Protein AF-A0A6L6ZXT2-F1 (afdb_monomer_lite)

Organism: Escherichia coli (NCBI:txid562)

InterPro domains:
  IPR002745 Phosphotransferase KptA/Tpt1 [PF01885] (10-44)
  IPR042080 RNA 2'-phosphotransferase, N-terminal domain [G3DSA:1.10.10.970] (10-52)

Foldseek 3Di:
DDDDDVVLVVVVVVVCCCCQPPNVCVLDWDAPPVSDTDVVSVVVSVVVNPSD

Radius of gyration: 11.79 Å; chains: 1; bounding box: 30×23×28 Å

Sequence (52 aa):
MAKYNEKELADTSKFLSFVLRHKPEAIGIVLDREGWADIDKLILCAQKAGKR

Structure (mmCIF, N/CA/C/O backbone):
data_AF-A0A6L6ZXT2-F1
#
_entry.id   AF-A0A6L6ZXT2-F1
#
loop_
_atom_site.group_PDB
_atom_site.id
_atom_site.type_symbol
_atom_site.label_atom_id
_atom_site.label_alt_id
_atom_site.label_comp_id
_atom_site.label_asym_id
_atom_site.label_entity_id
_atom_site.label_seq_id
_atom_site.pdbx_PDB_ins_code
_atom_site.Cartn_x
_atom_site.Cartn_y
_atom_site.Cartn_z
_atom_site.occupancy
_atom_site.B_iso_or_equiv
_atom_site.auth_seq_id
_atom_site.auth_comp_id
_atom_site.auth_asym_id
_atom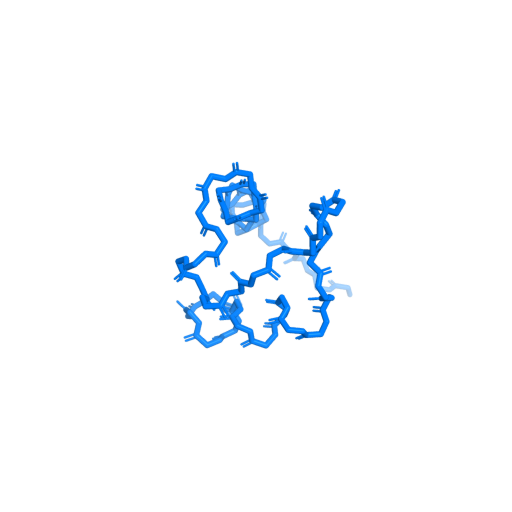_site.auth_atom_id
_atom_site.pdbx_PDB_model_num
ATOM 1 N N . MET A 1 1 ? -21.131 16.168 7.098 1.00 45.69 1 MET A N 1
ATOM 2 C CA . MET A 1 1 ? -19.695 15.930 6.831 1.00 45.69 1 MET A CA 1
ATOM 3 C C . MET A 1 1 ? -19.195 14.903 7.829 1.00 45.69 1 MET A C 1
ATOM 5 O O . MET A 1 1 ? -19.307 15.155 9.023 1.00 45.69 1 MET A O 1
ATOM 9 N N . ALA A 1 2 ? -18.752 13.733 7.365 1.00 55.75 2 ALA A N 1
ATOM 10 C CA . ALA A 1 2 ? -18.223 12.695 8.246 1.00 55.75 2 ALA A CA 1
ATOM 11 C C . ALA A 1 2 ? -16.994 13.242 8.990 1.00 55.75 2 ALA A C 1
ATOM 13 O O . ALA A 1 2 ? -16.048 13.714 8.361 1.00 55.75 2 ALA A O 1
ATOM 14 N N . LYS A 1 3 ? -17.035 13.238 10.325 1.00 60.81 3 LYS A N 1
ATOM 15 C CA . LYS A 1 3 ? -15.863 13.542 11.147 1.00 60.81 3 LYS A CA 1
ATOM 16 C C . LYS A 1 3 ? -14.935 12.336 11.067 1.00 60.81 3 LYS A C 1
ATOM 18 O O . LYS A 1 3 ? -15.220 11.305 11.668 1.00 60.81 3 LYS A O 1
ATOM 23 N N . TYR A 1 4 ? -13.864 12.456 10.293 1.00 69.81 4 TYR A N 1
ATOM 24 C CA . TYR A 1 4 ? -12.794 11.469 10.303 1.00 69.81 4 TYR A CA 1
ATOM 25 C C . TYR A 1 4 ? -12.111 11.496 11.668 1.00 69.81 4 TYR A C 1
ATO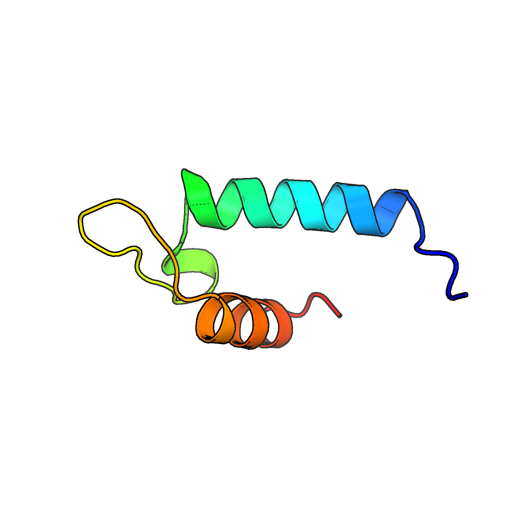M 27 O O . TYR A 1 4 ? -11.788 12.562 12.192 1.00 69.81 4 TYR A O 1
ATOM 35 N N . ASN A 1 5 ? -11.919 10.321 12.254 1.00 83.12 5 ASN A N 1
ATOM 36 C CA . ASN A 1 5 ? -11.240 10.188 13.530 1.00 83.12 5 ASN A CA 1
ATOM 37 C C . ASN A 1 5 ? -9.733 10.420 13.310 1.00 83.12 5 ASN A C 1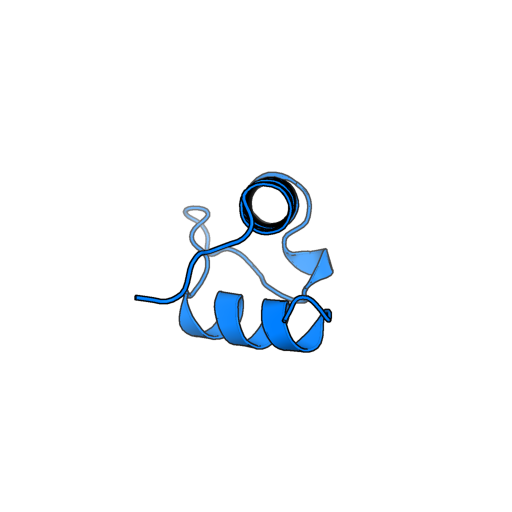
ATOM 39 O O . ASN A 1 5 ? -9.115 9.724 12.505 1.00 83.12 5 ASN A O 1
ATOM 43 N N . GLU A 1 6 ? -9.129 11.389 14.003 1.00 85.69 6 GLU A N 1
ATOM 44 C CA . GLU A 1 6 ? -7.725 11.798 13.787 1.00 85.69 6 GLU A CA 1
ATOM 45 C C . GLU A 1 6 ? -6.740 10.631 13.945 1.00 85.69 6 GLU A C 1
ATOM 47 O O . GLU A 1 6 ? -5.752 10.525 13.216 1.00 85.69 6 GLU A O 1
ATOM 52 N N . LYS A 1 7 ? -7.053 9.704 14.857 1.00 83.31 7 LYS A N 1
ATOM 53 C CA . LYS A 1 7 ? -6.279 8.480 15.072 1.00 83.31 7 LYS A CA 1
ATOM 54 C C . LYS A 1 7 ? -6.300 7.555 13.850 1.00 83.31 7 LYS A C 1
ATOM 56 O O . LYS A 1 7 ? -5.251 7.041 13.476 1.00 83.31 7 LYS A O 1
ATOM 61 N N . GLU A 1 8 ? -7.457 7.392 13.211 1.00 84.12 8 GLU A N 1
ATOM 62 C CA . GLU A 1 8 ? -7.618 6.546 12.018 1.00 84.12 8 GLU A CA 1
ATOM 63 C C . GLU A 1 8 ? -6.893 7.156 10.813 1.00 84.12 8 GLU A C 1
ATOM 65 O O . GLU A 1 8 ? -6.228 6.448 10.058 1.00 84.12 8 GLU A O 1
ATOM 70 N N . LEU A 1 9 ? -6.942 8.486 10.663 1.00 86.56 9 LEU A N 1
ATOM 71 C CA . LEU A 1 9 ? -6.185 9.196 9.627 1.00 86.56 9 LEU A CA 1
ATOM 72 C C . LEU A 1 9 ? -4.673 9.047 9.825 1.00 86.56 9 LEU A C 1
ATOM 74 O O . LEU A 1 9 ? -3.950 8.768 8.867 1.00 86.56 9 LEU A O 1
ATOM 78 N N . ALA A 1 10 ? -4.186 9.191 11.059 1.00 88.94 10 ALA A N 1
ATOM 79 C CA . ALA A 1 10 ? -2.771 9.008 11.369 1.00 88.94 10 ALA A CA 1
ATOM 80 C C . ALA A 1 10 ? -2.311 7.564 11.102 1.00 88.94 10 ALA A C 1
ATOM 82 O O . ALA A 1 10 ? -1.225 7.343 10.562 1.00 88.94 10 ALA A O 1
ATOM 83 N N . ASP A 1 11 ? -3.139 6.582 11.449 1.00 88.56 11 ASP A N 1
ATOM 84 C CA . ASP A 1 11 ? -2.858 5.162 11.245 1.00 88.56 11 ASP A CA 1
ATOM 85 C C . ASP A 1 11 ? -2.925 4.757 9.757 1.00 88.56 11 ASP A C 1
ATOM 87 O O . ASP A 1 11 ? -2.126 3.943 9.280 1.00 88.56 11 ASP A O 1
ATOM 91 N N . THR A 1 12 ? -3.818 5.388 8.992 1.00 87.69 12 THR A N 1
ATOM 92 C CA . THR A 1 12 ? -3.890 5.271 7.527 1.00 87.69 12 THR A CA 1
ATOM 93 C C . THR A 1 12 ? -2.663 5.895 6.867 1.00 87.69 12 THR A C 1
ATOM 95 O O . THR A 1 12 ? -2.027 5.262 6.029 1.00 87.69 12 THR A O 1
ATOM 98 N N . SER A 1 13 ? -2.260 7.097 7.283 1.00 88.88 13 SER A N 1
ATOM 99 C CA . SER A 1 13 ? -1.077 7.785 6.749 1.00 88.88 13 SER A CA 1
ATOM 100 C C . SER A 1 13 ? 0.219 7.002 7.003 1.00 88.88 13 SER A C 1
ATOM 102 O O . SER A 1 13 ? 1.038 6.821 6.094 1.00 88.88 13 SER A O 1
ATOM 104 N N . LYS A 1 14 ? 0.384 6.449 8.215 1.00 90.38 14 LYS A N 1
ATOM 105 C CA . LYS A 1 14 ? 1.512 5.564 8.553 1.00 90.38 14 LYS A CA 1
ATOM 106 C C . LYS A 1 14 ? 1.525 4.310 7.688 1.00 90.38 14 LYS A C 1
ATOM 108 O O . LYS A 1 14 ? 2.577 3.927 7.181 1.00 90.38 14 LYS A O 1
ATOM 113 N N . PHE A 1 15 ? 0.362 3.694 7.498 1.00 89.56 15 PHE A N 1
ATOM 114 C CA . PHE A 1 15 ? 0.225 2.509 6.663 1.00 89.56 15 PHE A CA 1
ATOM 115 C C . PHE A 1 15 ? 0.565 2.786 5.196 1.00 89.56 15 PHE A C 1
ATOM 117 O O . PHE A 1 15 ? 1.378 2.070 4.619 1.00 89.56 15 PHE A O 1
ATOM 124 N N . LEU A 1 16 ? 0.015 3.854 4.613 1.00 89.19 16 LEU A N 1
ATOM 125 C CA . LEU A 1 16 ? 0.325 4.254 3.239 1.00 89.19 16 LEU A CA 1
ATOM 126 C C . LEU A 1 16 ? 1.819 4.536 3.064 1.00 89.19 16 LEU A C 1
ATOM 128 O O . LEU A 1 16 ? 2.419 4.078 2.096 1.00 89.19 16 LEU A O 1
ATOM 132 N N . SER A 1 17 ? 2.441 5.220 4.025 1.00 90.88 17 SER A N 1
ATOM 133 C CA . SER A 1 17 ? 3.886 5.467 4.006 1.00 90.88 17 SER A CA 1
ATOM 134 C C . SER A 1 17 ? 4.691 4.165 4.058 1.00 90.88 17 SER A C 1
ATOM 136 O O . SER A 1 17 ? 5.657 4.016 3.313 1.00 90.88 17 SER A O 1
ATOM 138 N N . PHE A 1 18 ? 4.282 3.205 4.895 1.00 90.56 18 PHE A N 1
ATOM 139 C CA . PHE A 1 18 ? 4.920 1.892 4.986 1.00 90.56 18 PHE A CA 1
ATOM 140 C C . PHE A 1 18 ? 4.824 1.119 3.668 1.00 90.56 18 PHE A C 1
ATOM 142 O O . PHE A 1 18 ? 5.833 0.650 3.139 1.00 90.56 18 PHE A O 1
ATOM 149 N N . VAL A 1 19 ? 3.623 1.029 3.105 1.00 89.69 19 VAL A N 1
ATOM 150 C CA . VAL A 1 19 ? 3.379 0.280 1.873 1.00 89.69 19 VAL A CA 1
ATOM 151 C C . VAL A 1 19 ? 4.090 0.925 0.684 1.00 89.69 19 VAL A C 1
ATOM 153 O O . VAL A 1 19 ? 4.807 0.239 -0.032 1.00 89.69 19 VAL A O 1
ATOM 156 N N . LEU A 1 20 ? 3.950 2.237 0.482 1.00 87.56 20 LEU A N 1
ATOM 157 C CA . LEU A 1 20 ? 4.480 2.900 -0.714 1.00 87.56 20 LEU A CA 1
ATOM 158 C C . LEU A 1 20 ? 6.004 3.067 -0.700 1.00 87.56 20 LEU A C 1
ATOM 160 O O . LEU A 1 20 ? 6.600 3.188 -1.763 1.00 87.56 20 LEU A O 1
ATOM 164 N N . ARG A 1 21 ? 6.647 3.099 0.475 1.00 88.44 21 ARG A N 1
ATOM 165 C CA . ARG A 1 21 ? 8.095 3.376 0.577 1.00 88.44 21 ARG A CA 1
ATOM 166 C C . ARG A 1 21 ? 8.934 2.192 1.028 1.00 88.44 21 ARG A C 1
ATOM 168 O O . ARG A 1 21 ? 10.130 2.179 0.758 1.00 88.44 21 ARG A O 1
ATOM 175 N N . HIS A 1 22 ? 8.345 1.233 1.737 1.00 89.12 22 HIS A N 1
ATOM 176 C CA . HIS A 1 22 ? 9.109 0.149 2.354 1.00 89.12 22 HIS A CA 1
ATOM 177 C C . HIS A 1 22 ? 8.670 -1.229 1.884 1.00 89.12 22 HIS A C 1
ATOM 179 O O . HIS A 1 22 ? 9.527 -2.089 1.689 1.00 89.12 22 HIS A O 1
ATOM 185 N N . LYS A 1 23 ? 7.361 -1.469 1.741 1.00 88.50 23 LYS A N 1
ATOM 186 C CA . LYS A 1 23 ? 6.857 -2.823 1.494 1.00 88.50 23 LYS A CA 1
ATOM 187 C C . LYS A 1 23 ? 5.568 -2.848 0.661 1.00 88.50 23 LYS A C 1
ATOM 189 O O . LYS A 1 23 ? 4.512 -3.200 1.190 1.00 88.50 23 LYS A O 1
ATOM 194 N N . PRO A 1 24 ? 5.627 -2.510 -0.640 1.00 87.56 24 PRO A N 1
ATOM 195 C CA . PRO A 1 24 ? 4.438 -2.484 -1.502 1.00 87.56 24 PRO A CA 1
ATOM 196 C C . PRO A 1 24 ? 3.804 -3.879 -1.656 1.00 87.56 24 PRO A C 1
ATOM 198 O O . PRO A 1 24 ? 2.581 -4.035 -1.667 1.00 87.56 24 PRO A O 1
ATOM 201 N N . GLU A 1 25 ? 4.640 -4.916 -1.613 1.00 87.69 25 GLU A N 1
ATOM 202 C CA . GLU A 1 25 ? 4.262 -6.332 -1.561 1.00 87.69 25 GLU A CA 1
ATOM 203 C C . GLU A 1 25 ? 3.409 -6.721 -0.342 1.00 87.69 25 GLU A C 1
ATOM 205 O O . GLU A 1 25 ? 2.682 -7.710 -0.410 1.00 87.69 25 GLU A O 1
ATOM 210 N N . ALA A 1 26 ? 3.428 -5.946 0.754 1.00 86.50 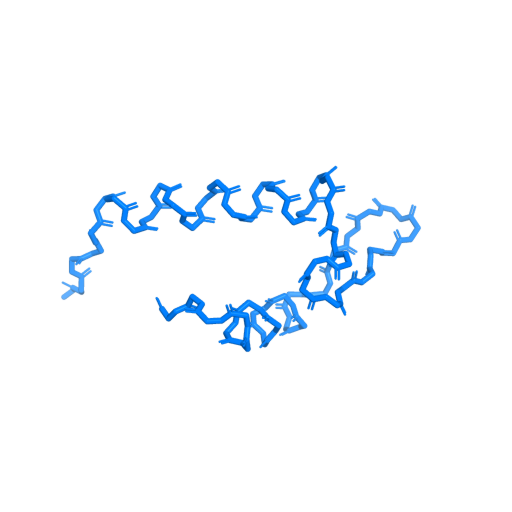26 ALA A N 1
ATOM 211 C CA . ALA A 1 26 ? 2.637 -6.241 1.953 1.00 86.50 26 ALA A CA 1
ATOM 212 C C . ALA A 1 26 ? 1.124 -6.210 1.688 1.00 86.50 26 ALA A C 1
ATOM 214 O O . ALA A 1 26 ? 0.366 -6.868 2.398 1.00 86.50 26 ALA A O 1
ATOM 215 N N . ILE A 1 27 ? 0.693 -5.471 0.661 1.00 87.56 27 ILE A N 1
ATOM 216 C CA . ILE A 1 27 ? -0.691 -5.479 0.171 1.00 87.56 27 ILE A CA 1
ATOM 217 C C . ILE A 1 27 ? -0.801 -6.042 -1.252 1.00 87.56 27 ILE A C 1
ATOM 219 O O . ILE A 1 27 ? -1.828 -5.892 -1.907 1.00 87.56 27 ILE A O 1
ATOM 223 N N . GLY A 1 28 ? 0.254 -6.690 -1.752 1.00 86.06 28 GLY A N 1
ATOM 224 C CA . GLY A 1 28 ? 0.272 -7.284 -3.088 1.00 86.06 28 GLY A CA 1
ATOM 225 C C . GLY A 1 28 ? 0.292 -6.264 -4.228 1.00 86.06 28 GLY A C 1
ATOM 226 O O . GLY A 1 28 ? -0.239 -6.550 -5.300 1.00 86.06 28 GLY A O 1
ATOM 227 N N . ILE A 1 29 ? 0.877 -5.081 -4.011 1.00 89.38 29 ILE A N 1
ATOM 228 C CA . ILE A 1 29 ? 1.094 -4.089 -5.071 1.00 89.38 29 ILE A CA 1
ATOM 229 C C . ILE A 1 29 ? 2.553 -4.093 -5.487 1.00 89.38 29 ILE A C 1
ATOM 231 O O . ILE A 1 29 ? 3.454 -4.327 -4.687 1.00 89.38 29 ILE A O 1
ATOM 235 N N . VAL A 1 30 ? 2.767 -3.810 -6.765 1.00 87.69 30 VAL A N 1
ATOM 236 C CA . VAL A 1 30 ? 4.082 -3.589 -7.348 1.00 87.69 30 VAL A CA 1
ATOM 237 C C . VAL A 1 30 ? 4.096 -2.166 -7.877 1.00 87.69 30 VAL A C 1
ATOM 239 O O . VAL A 1 30 ? 3.167 -1.762 -8.578 1.00 87.69 30 VAL A O 1
ATOM 242 N N . LEU A 1 31 ? 5.125 -1.415 -7.497 1.00 87.19 31 LEU A N 1
ATOM 243 C CA . LEU A 1 31 ? 5.365 -0.092 -8.052 1.00 87.19 31 LEU A CA 1
ATOM 244 C C . LEU A 1 31 ? 5.934 -0.240 -9.462 1.00 87.19 31 LEU A C 1
ATOM 246 O O . LEU A 1 31 ? 6.662 -1.197 -9.743 1.00 87.19 31 LEU A O 1
ATOM 250 N N . ASP A 1 32 ? 5.606 0.688 -10.352 1.00 88.25 32 ASP A N 1
ATOM 251 C CA . ASP A 1 32 ? 6.238 0.718 -11.664 1.00 88.25 32 ASP A CA 1
ATOM 252 C C . ASP A 1 32 ? 7.725 1.131 -11.556 1.00 88.25 32 ASP A C 1
ATOM 254 O O . ASP A 1 32 ? 8.258 1.361 -10.467 1.00 88.25 32 ASP A O 1
ATOM 258 N N . ARG A 1 33 ? 8.425 1.209 -12.694 1.00 88.38 33 ARG A N 1
ATOM 259 C CA . ARG A 1 33 ? 9.863 1.533 -12.728 1.00 88.38 33 ARG A CA 1
ATOM 260 C C . ARG A 1 33 ? 10.186 2.907 -12.141 1.00 88.38 33 ARG A C 1
ATOM 262 O O . ARG A 1 33 ? 11.301 3.096 -11.664 1.00 88.38 33 ARG A O 1
ATOM 269 N N . GLU A 1 34 ? 9.239 3.833 -12.174 1.00 89.50 34 GLU A N 1
ATOM 270 C CA . GLU A 1 34 ? 9.363 5.171 -11.599 1.00 89.50 34 GLU A CA 1
ATOM 271 C C . GLU A 1 34 ? 8.870 5.248 -10.144 1.00 89.50 34 GLU A C 1
ATOM 273 O O . GLU A 1 34 ? 8.983 6.294 -9.506 1.00 89.50 34 GLU A O 1
ATOM 278 N N . GLY A 1 35 ? 8.383 4.137 -9.579 1.00 85.44 35 GLY A N 1
ATOM 279 C CA . GLY A 1 35 ? 7.969 4.058 -8.181 1.00 85.44 35 GLY A CA 1
ATOM 280 C C . GLY A 1 35 ? 6.517 4.467 -7.919 1.00 85.44 35 GLY A C 1
ATOM 281 O O . GLY A 1 35 ? 6.159 4.676 -6.758 1.00 85.44 35 GLY A O 1
ATOM 282 N N . TRP A 1 36 ? 5.667 4.569 -8.944 1.00 89.44 36 TRP A N 1
ATOM 283 C CA . TRP A 1 36 ? 4.244 4.856 -8.773 1.00 89.44 36 TRP A CA 1
ATOM 284 C C . TRP A 1 36 ? 3.433 3.583 -8.554 1.00 89.44 36 TRP A C 1
ATOM 286 O O . TRP A 1 36 ? 3.684 2.520 -9.124 1.00 89.44 36 TRP A O 1
ATOM 296 N N . ALA A 1 37 ? 2.418 3.709 -7.704 1.00 88.25 37 ALA A N 1
ATOM 297 C CA . ALA A 1 37 ? 1.377 2.710 -7.540 1.00 88.25 37 ALA A CA 1
ATOM 298 C C . ALA A 1 37 ? 0.143 3.128 -8.341 1.00 88.25 37 ALA A C 1
ATOM 300 O O . ALA A 1 37 ? -0.237 4.299 -8.351 1.00 88.25 37 ALA A O 1
ATOM 301 N N . ASP A 1 38 ? -0.530 2.151 -8.935 1.00 90.00 38 ASP A N 1
ATOM 302 C CA . ASP A 1 38 ? -1.875 2.343 -9.465 1.00 90.00 38 ASP A CA 1
ATOM 303 C C . ASP A 1 38 ? -2.858 2.601 -8.307 1.00 90.00 38 ASP A C 1
ATOM 305 O O . ASP A 1 38 ? -2.925 1.814 -7.357 1.00 90.00 38 ASP A O 1
ATOM 309 N N . ILE A 1 39 ? -3.583 3.723 -8.359 1.00 89.12 39 ILE A N 1
ATOM 310 C CA . ILE A 1 39 ? -4.450 4.177 -7.259 1.00 89.12 39 ILE A CA 1
ATOM 311 C C . ILE A 1 39 ? -5.615 3.206 -7.038 1.00 89.12 39 ILE A C 1
ATOM 313 O O . ILE A 1 39 ? -5.950 2.907 -5.890 1.00 89.12 39 ILE A O 1
ATOM 317 N N . ASP A 1 40 ? -6.197 2.667 -8.108 1.00 90.12 40 ASP A N 1
ATOM 318 C CA . ASP A 1 40 ? -7.314 1.728 -8.004 1.00 90.12 40 ASP A CA 1
ATOM 319 C C . ASP A 1 40 ? -6.868 0.419 -7.340 1.00 90.12 40 ASP A C 1
ATOM 321 O O . ASP A 1 40 ? -7.526 -0.079 -6.419 1.00 90.12 40 ASP A O 1
ATOM 325 N N . LYS A 1 41 ? -5.695 -0.103 -7.721 1.00 89.25 41 LYS A N 1
ATOM 326 C CA . LYS A 1 41 ? -5.071 -1.245 -7.036 1.00 89.25 41 LYS A CA 1
ATOM 327 C C . LYS A 1 41 ? -4.719 -0.914 -5.590 1.00 89.25 41 LYS A C 1
ATOM 329 O O . LYS A 1 41 ? -4.938 -1.761 -4.727 1.00 89.25 41 LYS A O 1
ATOM 334 N N . LEU A 1 42 ? -4.217 0.291 -5.309 1.00 88.75 42 LEU A N 1
ATOM 335 C CA . LEU A 1 42 ? -3.905 0.755 -3.953 1.00 88.75 42 LEU A CA 1
ATOM 336 C C . LEU A 1 42 ? -5.116 0.687 -3.038 1.00 88.75 42 LEU A C 1
ATOM 338 O O . LEU A 1 42 ? -5.042 0.067 -1.975 1.00 88.75 42 LEU A O 1
ATOM 342 N N . ILE A 1 43 ? -6.231 1.262 -3.472 1.00 88.81 43 ILE A N 1
ATOM 343 C CA . ILE A 1 43 ? -7.472 1.277 -2.701 1.00 88.81 43 ILE A CA 1
ATOM 344 C C . ILE A 1 43 ? -8.010 -0.148 -2.541 1.00 88.81 43 ILE A C 1
ATOM 346 O O . ILE A 1 43 ? -8.278 -0.574 -1.416 1.00 88.81 43 ILE A O 1
ATOM 350 N N . LEU A 1 44 ? -8.097 -0.921 -3.629 1.00 89.31 44 LEU A N 1
ATOM 351 C CA . LEU A 1 44 ? -8.627 -2.285 -3.595 1.00 89.31 44 LEU A CA 1
ATOM 352 C C . LEU A 1 44 ? -7.819 -3.198 -2.662 1.00 89.31 44 LEU A C 1
ATOM 354 O O . LEU A 1 44 ? -8.383 -3.969 -1.882 1.00 89.31 44 LEU A O 1
ATOM 358 N N . CYS A 1 45 ? -6.493 -3.130 -2.739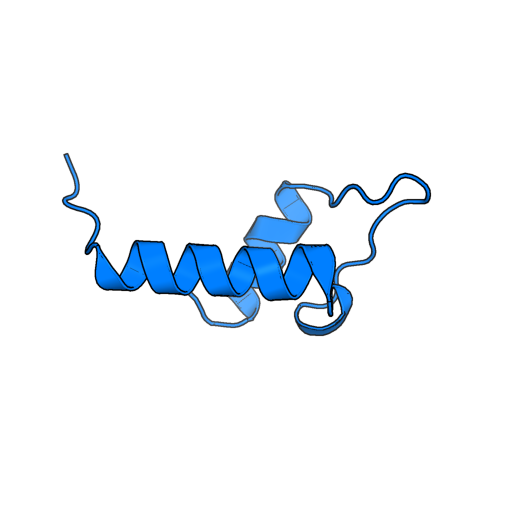 1.00 87.75 45 CYS A N 1
ATOM 359 C CA . CYS A 1 45 ? -5.614 -3.937 -1.907 1.00 87.75 45 CYS A CA 1
ATOM 360 C C . CYS A 1 45 ? -5.602 -3.470 -0.447 1.00 87.75 45 CYS A C 1
ATOM 362 O O . CYS A 1 45 ? -5.619 -4.314 0.447 1.00 87.75 45 CYS A O 1
ATOM 364 N N . ALA A 1 46 ? -5.637 -2.160 -0.182 1.00 86.50 46 ALA A N 1
ATOM 365 C CA . ALA A 1 46 ? -5.745 -1.631 1.179 1.00 86.50 46 ALA A CA 1
ATOM 366 C C . ALA A 1 46 ? -7.061 -2.055 1.858 1.00 86.50 46 ALA A C 1
ATOM 368 O O . ALA A 1 46 ? -7.047 -2.482 3.015 1.00 86.50 46 ALA A O 1
ATOM 369 N N . GLN A 1 47 ? -8.174 -2.038 1.115 1.00 85.06 47 GLN A N 1
ATOM 370 C CA . GLN A 1 47 ? -9.467 -2.539 1.589 1.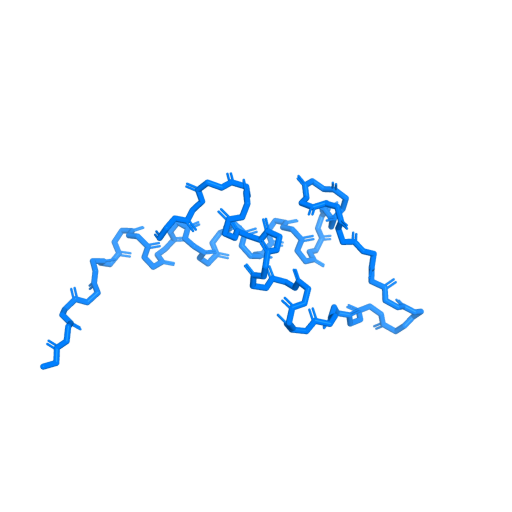00 85.06 47 GLN A CA 1
ATOM 371 C C . GLN A 1 47 ? -9.417 -4.041 1.904 1.00 85.06 47 GLN A C 1
ATOM 373 O O . GLN A 1 47 ? -9.929 -4.475 2.938 1.00 85.06 47 GLN A O 1
ATOM 378 N N . LYS A 1 48 ? -8.766 -4.844 1.050 1.00 83.00 48 LYS A N 1
ATOM 379 C CA . LYS A 1 48 ? -8.565 -6.287 1.286 1.00 83.00 48 LYS A CA 1
ATOM 380 C C . LYS A 1 48 ? -7.652 -6.578 2.478 1.00 83.00 48 LYS A C 1
ATOM 382 O O . LYS A 1 48 ? -7.875 -7.562 3.174 1.00 83.00 48 LYS A O 1
ATOM 387 N N . ALA A 1 49 ? -6.659 -5.726 2.727 1.00 78.69 49 ALA A N 1
ATOM 388 C CA . ALA A 1 49 ? -5.744 -5.838 3.862 1.00 78.69 49 ALA A CA 1
ATOM 389 C C . ALA A 1 49 ? -6.404 -5.507 5.218 1.00 78.69 49 ALA A C 1
ATOM 391 O O . ALA A 1 49 ? -5.772 -5.667 6.260 1.00 78.69 49 ALA A O 1
ATOM 392 N N . GLY A 1 50 ? -7.676 -5.091 5.226 1.00 63.94 50 GLY A N 1
ATOM 393 C CA . GLY A 1 50 ? -8.480 -4.968 6.441 1.00 63.94 50 GLY A CA 1
ATOM 394 C C . GLY A 1 50 ? -8.503 -3.578 7.074 1.00 63.94 50 GLY A C 1
ATOM 395 O O . GLY A 1 50 ? -9.018 -3.447 8.183 1.00 63.94 50 GLY A O 1
ATOM 396 N N . LYS A 1 51 ? -8.008 -2.534 6.395 1.00 58.12 51 LYS A N 1
ATOM 397 C CA . LYS A 1 51 ? -8.263 -1.150 6.821 1.00 58.12 51 LYS A CA 1
ATOM 398 C C . LYS A 1 51 ? -9.507 -0.623 6.105 1.00 58.12 51 LYS A C 1
ATOM 400 O O . LYS A 1 51 ? -9.466 -0.340 4.910 1.00 58.12 51 LYS A O 1
ATOM 405 N N . ARG A 1 52 ? -10.621 -0.609 6.840 1.00 48.03 52 ARG A N 1
ATOM 406 C CA . ARG A 1 52 ? -11.883 0.037 6.457 1.00 48.03 52 ARG A CA 1
ATOM 407 C C . ARG A 1 52 ? -11.833 1.526 6.751 1.00 48.03 52 ARG A C 1
ATOM 409 O O . ARG A 1 52 ? -11.228 1.875 7.784 1.00 48.03 52 ARG A O 1
#

pLDDT: mean 83.62, std 10.94, range [45.69, 90.88]

Secondary structure (DSSP, 8-state):
-----HHHHHHHHHHHHHHHHT-GGGGT----TTSPPPHHHHHHHHHHTT--